Protein AF-A0A529LWH7-F1 (afdb_monomer)

Mean predicted aligned error: 3.3 Å

Nearest PDB structures (foldseek):
  4ai4-assembly1_A  TM=9.314E-01  e=4.228E-04  Staphylococcus aureus subsp. aureus MSSA476
  4ai5-assembly3_C  TM=9.304E-01  e=6.577E-04  Staphylococcus aureus subsp. aureus MSSA476
  4aia-assembly4_D  TM=9.289E-01  e=6.224E-04  Staphylococcus aureus
  2ofk-assembly1_A  TM=8.724E-01  e=2.923E-03  Salmonella enterica subsp. enterica serovar Typhi
  1p7m-assembly1_A  TM=7.126E-01  e=1.560E-01  Escherichia coli

Sequence (96 aa):
LSTMAERIFAAGFVWRVIEQKWPGFEEAFLGFEPKRLLFQPDDFWHELASDSRIVRNPQKIRSVRDNAAFVDRVSKEHGSFGKFIAAWPTDDQIGL

Foldseek 3Di:
DLVVLLVLQPVVHDSVVSVVLSVLVCVLCVNLQLVVNQPDDVVSLVVCLVDPSGDNDSVSSVVSNVVSVVQVVVCVVQVGSVSVVVPDDPPDPPVD

Radius of gyration: 14.2 Å; Cα contacts (8 Å, |Δi|>4): 77; chains: 1; bounding box: 29×36×31 Å

Solvent-accessible surface area (backbone atoms only — not comparable to full-atom values): 5598 Å² total; per-residue (Å²): 97,52,71,63,47,49,56,60,62,30,60,97,47,64,52,73,60,48,63,71,33,38,67,41,38,34,61,75,46,66,65,41,37,35,71,65,54,72,68,51,58,73,65,60,64,56,49,49,56,70,37,81,56,47,82,64,41,66,69,62,55,49,49,47,56,54,49,26,53,49,46,50,51,48,15,68,76,56,77,29,48,67,55,48,61,71,68,49,60,92,88,49,78,83,85,107

Structure (mmCIF, N/CA/C/O backbone):
data_AF-A0A529LWH7-F1
#
_entry.id   AF-A0A529LWH7-F1
#
loop_
_atom_site.group_PDB
_atom_site.id
_atom_site.type_symbol
_atom_site.label_atom_id
_atom_site.label_alt_id
_atom_site.label_comp_id
_atom_site.label_asym_id
_atom_site.label_entity_id
_atom_site.label_seq_id
_atom_site.pdbx_PDB_ins_code
_atom_site.Cartn_x
_atom_site.Cartn_y
_atom_site.Cartn_z
_atom_site.occupancy
_atom_site.B_iso_or_equiv
_atom_site.auth_seq_id
_atom_site.auth_comp_id
_atom_site.auth_asym_id
_atom_site.auth_atom_id
_atom_site.pdbx_PDB_model_num
ATOM 1 N N . LEU A 1 1 ? -0.813 -2.419 -6.076 1.00 93.12 1 LEU A N 1
ATOM 2 C CA . LEU A 1 1 ? -0.521 -2.078 -4.665 1.00 93.12 1 LEU A CA 1
ATOM 3 C C . LEU A 1 1 ? -1.644 -2.524 -3.734 1.00 93.12 1 LEU A C 1
ATOM 5 O O . LEU A 1 1 ? -1.334 -3.235 -2.790 1.00 93.12 1 LEU A O 1
ATOM 9 N N . SER A 1 2 ? -2.909 -2.185 -4.017 1.00 96.25 2 SER A N 1
ATOM 10 C CA . SER A 1 2 ? -4.074 -2.612 -3.218 1.00 96.25 2 SER A CA 1
ATOM 11 C C . SER A 1 2 ? -4.021 -4.086 -2.779 1.00 96.25 2 SER A C 1
ATOM 13 O O . SER A 1 2 ? -3.889 -4.364 -1.591 1.00 96.25 2 SER A O 1
ATOM 15 N N . THR A 1 3 ? -3.939 -5.036 -3.716 1.00 94.69 3 THR A N 1
ATOM 16 C CA . THR A 1 3 ? -3.872 -6.472 -3.383 1.00 94.69 3 THR A CA 1
ATOM 17 C C . THR A 1 3 ? -2.681 -6.850 -2.493 1.00 94.69 3 THR A C 1
ATOM 19 O O . THR A 1 3 ? -2.808 -7.724 -1.642 1.00 94.69 3 THR A O 1
ATOM 22 N N . MET A 1 4 ? -1.521 -6.194 -2.635 1.00 94.56 4 MET A N 1
ATOM 23 C CA . MET A 1 4 ? -0.369 -6.441 -1.749 1.00 94.56 4 MET A CA 1
ATOM 24 C C . MET A 1 4 ? -0.687 -5.999 -0.317 1.00 94.56 4 MET A C 1
ATOM 26 O O . MET A 1 4 ? -0.425 -6.733 0.635 1.00 94.56 4 MET A O 1
ATOM 30 N N . ALA A 1 5 ? -1.286 -4.814 -0.167 1.00 96.06 5 ALA A N 1
ATOM 31 C CA . ALA A 1 5 ? -1.715 -4.306 1.129 1.00 96.06 5 ALA A CA 1
ATOM 32 C C . ALA A 1 5 ? -2.791 -5.210 1.750 1.00 96.06 5 ALA A C 1
ATOM 34 O O . ALA A 1 5 ? -2.722 -5.498 2.942 1.00 96.06 5 ALA A O 1
ATOM 35 N N . GLU A 1 6 ? -3.731 -5.723 0.954 1.00 96.00 6 GLU A N 1
ATOM 36 C CA . GLU A 1 6 ? -4.799 -6.612 1.425 1.00 96.00 6 GLU A CA 1
ATOM 37 C C . GLU A 1 6 ? -4.243 -7.851 2.119 1.00 96.00 6 GLU A C 1
ATOM 39 O O . GLU A 1 6 ? -4.658 -8.176 3.232 1.00 96.00 6 GLU A O 1
ATOM 44 N N . ARG A 1 7 ? -3.232 -8.497 1.523 1.00 95.12 7 ARG A N 1
ATOM 45 C CA . ARG A 1 7 ? -2.578 -9.668 2.127 1.00 95.12 7 ARG A CA 1
ATOM 46 C C . ARG A 1 7 ? -1.893 -9.331 3.449 1.00 95.12 7 ARG A C 1
ATOM 48 O O . ARG A 1 7 ? -2.006 -10.098 4.404 1.00 95.12 7 ARG A O 1
ATOM 55 N N . ILE A 1 8 ? -1.258 -8.164 3.542 1.00 94.75 8 ILE A N 1
ATOM 56 C CA . ILE A 1 8 ? -0.635 -7.691 4.787 1.00 94.75 8 ILE A CA 1
ATOM 57 C C . ILE A 1 8 ? -1.696 -7.413 5.862 1.00 94.75 8 ILE A C 1
ATOM 59 O O . ILE A 1 8 ? -1.521 -7.769 7.032 1.00 94.75 8 ILE A O 1
ATOM 63 N N . PHE A 1 9 ? -2.825 -6.804 5.495 1.00 94.31 9 PHE A N 1
ATOM 64 C CA . PHE A 1 9 ? -3.905 -6.526 6.439 1.00 94.31 9 PHE A CA 1
ATOM 65 C C . PHE A 1 9 ? -4.658 -7.785 6.874 1.00 94.31 9 PHE A C 1
ATOM 67 O O . PHE A 1 9 ? -4.961 -7.890 8.065 1.00 94.31 9 PHE A O 1
ATOM 74 N N . ALA A 1 10 ? -4.845 -8.761 5.985 1.00 93.62 10 ALA A N 1
ATOM 75 C CA . ALA A 1 10 ? -5.442 -10.063 6.284 1.00 93.62 10 ALA A CA 1
ATOM 76 C C . ALA A 1 10 ? -4.574 -10.943 7.200 1.00 93.62 10 ALA A C 1
ATOM 78 O O . ALA A 1 10 ? -5.111 -11.748 7.961 1.00 93.62 10 ALA A O 1
ATOM 79 N N . ALA A 1 11 ? -3.247 -10.773 7.193 1.00 91.19 11 ALA A N 1
ATOM 80 C CA . ALA A 1 11 ? -2.358 -11.515 8.085 1.00 91.19 11 ALA A CA 1
ATOM 81 C C . ALA A 1 11 ? -2.706 -11.257 9.566 1.00 91.19 11 ALA A C 1
ATOM 83 O O . ALA A 1 11 ? -2.656 -10.120 10.049 1.00 91.19 11 ALA A O 1
ATOM 84 N N . GLY A 1 12 ? -3.080 -12.316 10.291 1.00 88.06 12 GLY A N 1
ATOM 85 C CA . GLY A 1 12 ? -3.495 -12.232 11.697 1.00 88.06 12 GLY A CA 1
ATOM 86 C C . GLY A 1 12 ? -4.878 -11.606 11.927 1.00 88.06 12 GLY A C 1
ATOM 87 O O . GLY A 1 12 ? -5.164 -11.192 13.047 1.00 88.06 12 GLY A O 1
ATOM 88 N N . PHE A 1 13 ? -5.725 -11.509 10.895 1.00 89.25 13 PHE A N 1
ATOM 89 C CA . PHE A 1 13 ? -7.106 -11.019 10.985 1.00 89.25 13 PHE A CA 1
ATOM 90 C C . PHE A 1 13 ? -8.096 -11.975 10.311 1.00 89.25 13 PHE A C 1
ATOM 92 O O . PHE A 1 13 ? -7.732 -12.813 9.488 1.00 89.25 13 PHE A O 1
ATOM 99 N N . VAL A 1 14 ? -9.382 -11.832 10.645 1.00 92.06 14 VAL A N 1
ATOM 100 C CA . VAL A 1 14 ? -10.462 -12.547 9.952 1.00 92.06 14 VAL A CA 1
ATOM 101 C C . VAL A 1 14 ? -10.617 -11.962 8.549 1.00 92.06 14 VAL A C 1
ATOM 103 O O . VAL A 1 14 ? -10.991 -10.799 8.405 1.00 92.06 14 VAL A O 1
ATOM 106 N N . TRP A 1 15 ? -10.363 -12.772 7.520 1.00 92.38 15 TRP A N 1
ATOM 107 C CA . TRP A 1 15 ? -10.319 -12.333 6.118 1.00 92.38 15 TRP A CA 1
ATOM 108 C C . TRP A 1 15 ? -11.601 -11.625 5.684 1.00 92.38 15 TRP A C 1
ATOM 110 O O . TRP A 1 15 ? -11.548 -10.505 5.187 1.00 92.38 15 TRP A O 1
ATOM 120 N N . ARG A 1 16 ? -12.758 -12.204 6.022 1.00 94.25 16 ARG A N 1
ATOM 121 C CA . ARG A 1 16 ? -14.076 -11.626 5.728 1.00 94.25 16 ARG A CA 1
ATOM 122 C C . ARG A 1 16 ? -14.250 -10.198 6.261 1.00 94.25 16 ARG A C 1
ATOM 124 O O . ARG A 1 16 ? -14.948 -9.398 5.651 1.00 94.25 16 ARG A O 1
ATOM 131 N N . VAL A 1 17 ? -13.636 -9.868 7.400 1.00 92.06 17 VAL A N 1
ATOM 132 C CA . VAL A 1 17 ? -13.712 -8.516 7.982 1.00 92.06 17 VAL A CA 1
ATOM 133 C C . VAL A 1 17 ? -12.867 -7.531 7.177 1.00 92.06 17 VAL A C 1
ATOM 135 O O . VAL A 1 17 ? -13.283 -6.390 6.986 1.00 92.06 17 VAL A O 1
ATOM 138 N N . ILE A 1 18 ? -11.698 -7.959 6.696 1.00 94.56 18 ILE A N 1
ATOM 139 C CA . ILE A 1 18 ? -10.839 -7.132 5.841 1.00 94.56 18 ILE A CA 1
ATOM 140 C C . ILE A 1 18 ? -11.516 -6.883 4.496 1.00 94.56 18 ILE A C 1
ATOM 142 O O . ILE A 1 18 ? -11.629 -5.728 4.103 1.00 94.56 18 ILE A O 1
ATOM 146 N N . GLU A 1 19 ? -12.054 -7.924 3.861 1.00 94.19 19 GLU A N 1
ATOM 147 C CA . GLU A 1 19 ? -12.789 -7.822 2.592 1.00 94.19 19 GLU A CA 1
ATOM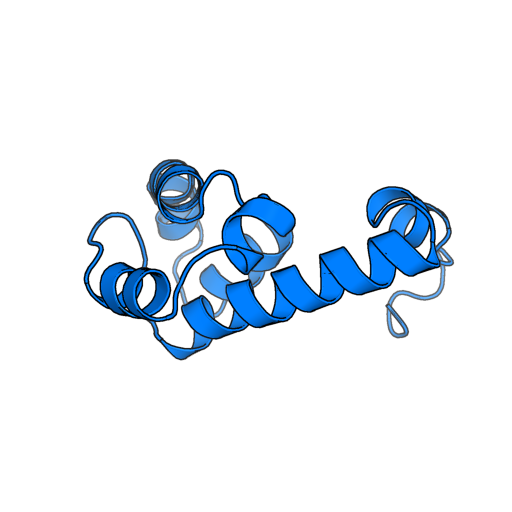 148 C C . GLU A 1 19 ? -13.974 -6.849 2.695 1.00 94.19 19 GLU A C 1
ATOM 150 O O . GLU A 1 19 ? -14.145 -5.972 1.853 1.00 94.19 19 GLU A O 1
ATOM 155 N N . GLN A 1 20 ? -14.765 -6.937 3.772 1.00 95.19 20 GLN A N 1
ATOM 156 C CA . GLN A 1 20 ? -15.897 -6.030 4.005 1.00 95.19 20 GLN A CA 1
ATOM 157 C C . GLN A 1 20 ? -15.472 -4.574 4.201 1.00 95.19 20 GLN A C 1
ATOM 159 O O . GLN A 1 20 ? -16.187 -3.662 3.790 1.00 95.19 20 GLN A O 1
ATOM 164 N N . LYS A 1 21 ? -14.324 -4.342 4.845 1.00 94.75 21 LYS A N 1
ATOM 165 C CA . LYS A 1 21 ? -13.784 -2.994 5.051 1.00 94.75 21 LYS A CA 1
ATOM 166 C C . LYS A 1 21 ? -13.000 -2.475 3.850 1.00 94.75 21 LYS A C 1
ATOM 168 O O . LYS A 1 21 ? -12.727 -1.279 3.807 1.00 94.75 21 LYS A O 1
ATOM 173 N N . TRP A 1 22 ? -12.643 -3.331 2.894 1.00 96.75 22 TRP A N 1
ATOM 174 C CA . TRP A 1 22 ? -11.721 -3.003 1.809 1.00 96.75 22 TRP A CA 1
ATOM 175 C C . TRP A 1 22 ? -12.104 -1.757 0.995 1.00 96.75 22 TRP A C 1
ATOM 177 O O . TRP A 1 22 ? -11.217 -0.947 0.736 1.00 96.75 22 TRP A O 1
ATOM 187 N N . PRO A 1 23 ? -13.390 -1.490 0.688 1.00 97.06 23 PRO A N 1
ATOM 188 C CA . PRO A 1 23 ? -13.775 -0.231 0.046 1.00 97.06 23 PRO A CA 1
ATOM 189 C C . PRO A 1 23 ? -13.349 1.012 0.846 1.00 97.06 23 PRO A C 1
ATOM 191 O O . PRO A 1 23 ? -12.868 1.987 0.279 1.00 97.06 23 PRO A O 1
ATOM 194 N N . GLY A 1 24 ? -13.431 0.955 2.179 1.00 97.44 24 GLY A N 1
ATOM 195 C CA . GLY A 1 24 ? -12.948 2.024 3.054 1.00 97.44 24 GLY A CA 1
ATOM 196 C C . GLY A 1 24 ? -11.422 2.152 3.067 1.00 97.44 24 GLY A C 1
ATOM 197 O O . GLY A 1 24 ? -10.908 3.259 3.206 1.00 97.44 24 GLY A O 1
ATOM 198 N N . PHE A 1 25 ? -10.691 1.047 2.880 1.00 97.25 25 PHE A N 1
ATOM 199 C CA . PHE A 1 25 ? -9.240 1.085 2.673 1.00 97.25 25 PHE A CA 1
ATOM 200 C C . PHE A 1 25 ? -8.883 1.747 1.345 1.00 97.25 25 PHE A C 1
ATOM 202 O O . PHE A 1 25 ? -8.015 2.614 1.331 1.00 97.25 25 P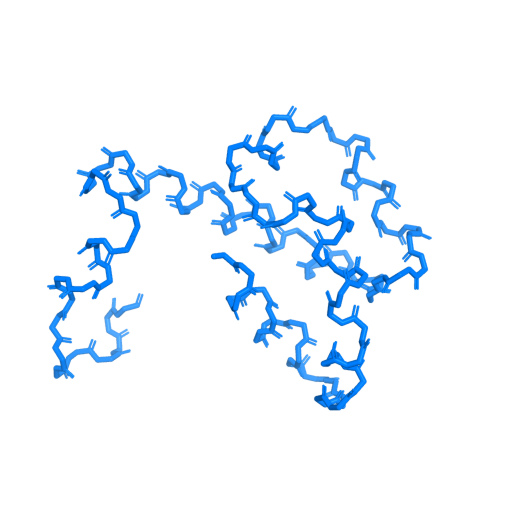HE A O 1
ATOM 209 N N . GLU A 1 26 ? -9.551 1.378 0.253 1.00 97.50 26 GLU A N 1
ATOM 210 C CA . GLU A 1 26 ? -9.350 2.007 -1.056 1.00 97.50 26 GLU A CA 1
ATOM 211 C C . GLU A 1 26 ? -9.530 3.524 -0.964 1.00 97.50 26 GLU A C 1
ATOM 213 O O . GLU A 1 26 ? -8.671 4.279 -1.408 1.00 97.50 26 GLU A O 1
ATOM 218 N N . GLU A 1 27 ? -10.588 3.997 -0.306 1.00 97.19 27 GLU A N 1
ATOM 219 C CA . GLU A 1 27 ? -10.796 5.432 -0.103 1.00 97.19 27 GLU A CA 1
ATOM 220 C C . GLU A 1 27 ? -9.710 6.077 0.768 1.00 97.19 27 GLU A C 1
ATOM 222 O O . GLU A 1 27 ? -9.147 7.108 0.391 1.00 97.19 27 GLU A O 1
ATOM 227 N N . ALA A 1 28 ? -9.400 5.482 1.925 1.00 96.94 28 ALA A N 1
ATOM 228 C CA . ALA A 1 28 ? -8.423 6.022 2.871 1.00 96.94 28 ALA A CA 1
ATOM 229 C C . ALA A 1 28 ? -7.009 6.091 2.270 1.00 96.94 28 ALA A C 1
ATOM 231 O O . ALA A 1 28 ? -6.286 7.061 2.487 1.00 96.94 28 ALA A O 1
ATOM 232 N N . PHE A 1 29 ? -6.633 5.104 1.455 1.00 97.38 29 PHE A N 1
ATOM 233 C CA . PHE A 1 29 ? -5.336 5.028 0.783 1.00 97.38 29 PHE A CA 1
ATOM 234 C C . PHE A 1 29 ? -5.355 5.584 -0.651 1.00 97.38 29 PHE A C 1
ATOM 236 O O . PHE A 1 29 ? -4.468 5.268 -1.446 1.00 97.38 29 PHE A O 1
ATOM 243 N N . LEU A 1 30 ? -6.328 6.436 -0.996 1.00 97.31 30 LEU A N 1
ATOM 244 C CA . LEU A 1 30 ? -6.379 7.161 -2.275 1.00 97.31 30 LEU A CA 1
ATOM 245 C C . LEU A 1 30 ? -6.365 6.243 -3.519 1.00 97.31 30 LEU A C 1
ATOM 247 O O . LEU A 1 30 ? -5.746 6.571 -4.536 1.00 97.31 30 LEU A O 1
ATOM 251 N N . GLY A 1 31 ? -7.036 5.097 -3.434 1.00 97.25 31 GLY A N 1
ATOM 252 C CA . GLY A 1 31 ? -7.077 4.039 -4.449 1.00 97.25 31 GLY A CA 1
ATOM 253 C C . GLY A 1 31 ? -5.793 3.212 -4.529 1.00 97.25 31 GLY A C 1
ATOM 254 O O . GLY A 1 31 ? -5.515 2.595 -5.553 1.00 97.25 31 GLY A O 1
ATOM 255 N N . PHE A 1 32 ? -4.943 3.279 -3.498 1.00 97.56 32 PHE A N 1
ATOM 256 C CA . PHE A 1 32 ? -3.600 2.697 -3.489 1.00 97.56 32 PHE A CA 1
ATOM 257 C C . PHE A 1 32 ? -2.739 3.112 -4.692 1.00 97.56 32 PHE A C 1
ATOM 259 O O . PHE A 1 32 ? -1.893 2.346 -5.160 1.00 97.56 32 PHE A O 1
ATOM 266 N N . GLU A 1 33 ? -2.925 4.337 -5.181 1.00 96.69 33 GLU A N 1
ATOM 267 C CA . GLU A 1 33 ? -2.104 4.910 -6.243 1.00 96.69 33 GLU A CA 1
ATOM 268 C C . GLU A 1 33 ? -0.729 5.313 -5.684 1.00 96.69 33 GLU A C 1
ATOM 270 O O . GLU A 1 33 ? -0.649 6.275 -4.908 1.00 96.69 33 GLU A O 1
ATOM 275 N N . PRO A 1 34 ? 0.378 4.636 -6.066 1.00 95.88 34 PRO A N 1
ATOM 276 C CA . PRO A 1 34 ? 1.675 4.818 -5.411 1.00 95.88 34 PRO A CA 1
ATOM 277 C C . PRO A 1 34 ? 2.152 6.269 -5.431 1.00 95.88 34 PRO A C 1
ATOM 279 O O . PRO A 1 34 ? 2.569 6.803 -4.410 1.00 95.88 34 PRO A O 1
ATOM 282 N N . LYS A 1 35 ? 2.011 6.951 -6.573 1.00 94.94 35 LYS A N 1
ATOM 283 C CA . LYS A 1 35 ? 2.422 8.355 -6.716 1.00 94.94 35 LYS A CA 1
ATOM 284 C C . LYS A 1 35 ? 1.598 9.296 -5.841 1.00 94.94 35 LYS A C 1
ATOM 286 O O . LYS A 1 35 ? 2.155 10.228 -5.273 1.00 94.94 35 LYS A O 1
ATOM 291 N N . ARG A 1 36 ? 0.287 9.055 -5.715 1.00 97.12 36 ARG A N 1
ATOM 292 C CA . ARG A 1 36 ? -0.598 9.877 -4.874 1.0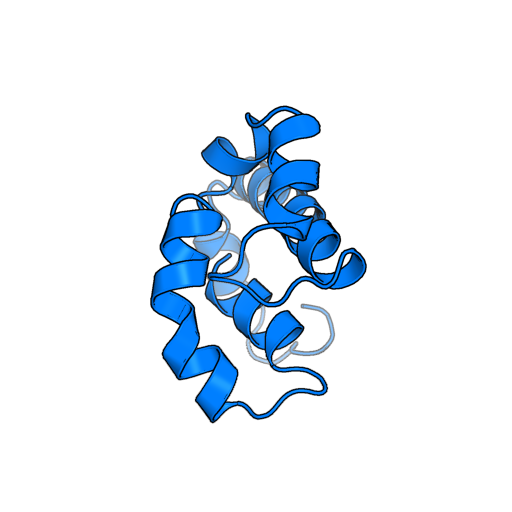0 97.12 36 ARG A CA 1
ATOM 293 C C . ARG A 1 36 ? -0.256 9.714 -3.400 1.00 97.12 36 ARG A C 1
ATOM 295 O O . ARG A 1 36 ? -0.201 10.716 -2.695 1.00 97.12 36 ARG A O 1
ATOM 302 N N . LEU A 1 37 ? 0.007 8.478 -2.973 1.00 97.12 37 LEU A N 1
ATOM 303 C CA . LEU A 1 37 ? 0.424 8.144 -1.611 1.00 97.12 37 LEU A CA 1
ATOM 304 C C . LEU A 1 37 ? 1.793 8.735 -1.261 1.00 97.12 37 LEU A C 1
ATOM 306 O O . LEU A 1 37 ? 1.950 9.322 -0.197 1.00 97.12 37 LEU A O 1
ATOM 310 N N . LEU A 1 38 ? 2.772 8.629 -2.162 1.00 96.44 38 LEU A N 1
ATOM 311 C CA . LEU A 1 38 ? 4.119 9.173 -1.947 1.00 96.44 38 LEU A CA 1
ATOM 312 C C . LEU A 1 38 ? 4.163 10.704 -1.918 1.00 96.44 38 LEU A C 1
ATOM 314 O O . LEU A 1 38 ? 5.111 11.269 -1.383 1.00 96.44 38 LEU A O 1
ATOM 318 N N . PHE A 1 39 ? 3.154 11.367 -2.483 1.00 97.19 39 PHE A N 1
ATOM 319 C CA . PHE A 1 39 ? 3.021 12.821 -2.427 1.00 97.19 39 PHE A CA 1
ATOM 320 C C . PHE A 1 39 ? 2.385 13.315 -1.118 1.00 97.19 39 PHE A C 1
ATOM 322 O O . PHE A 1 39 ? 2.378 14.517 -0.862 1.00 97.19 39 PHE A O 1
ATOM 329 N N . GLN A 1 40 ? 1.831 12.418 -0.295 1.00 97.38 40 GLN A N 1
ATOM 330 C CA . GLN A 1 40 ? 1.203 12.814 0.960 1.00 97.38 40 GLN A CA 1
ATOM 331 C C . GLN A 1 40 ? 2.244 13.175 2.032 1.00 97.38 40 GLN A C 1
ATOM 333 O O . GLN A 1 40 ? 3.265 12.486 2.147 1.00 97.38 40 GLN A O 1
ATOM 338 N N . PRO A 1 41 ? 1.982 14.215 2.846 1.00 96.56 41 PRO A N 1
ATOM 339 C CA . PRO A 1 41 ? 2.839 14.579 3.969 1.00 96.56 41 PRO A CA 1
ATOM 340 C C . PRO A 1 41 ? 2.776 13.529 5.086 1.00 96.56 41 PRO A C 1
ATOM 342 O O . PRO A 1 41 ? 1.900 12.665 5.105 1.00 96.56 41 PRO A O 1
ATOM 345 N N . ASP A 1 42 ? 3.681 13.621 6.061 1.00 93.38 42 ASP A N 1
ATOM 346 C CA . ASP A 1 42 ? 3.690 12.702 7.205 1.00 93.38 42 ASP A CA 1
ATOM 347 C C . ASP A 1 42 ? 2.388 12.757 8.023 1.00 93.38 42 ASP A C 1
ATOM 349 O O . ASP A 1 42 ? 1.956 11.722 8.532 1.00 93.38 42 ASP A O 1
ATOM 353 N N . ASP A 1 43 ? 1.722 13.912 8.098 1.00 95.44 43 ASP A N 1
ATOM 354 C CA . ASP A 1 43 ? 0.451 14.077 8.819 1.00 95.44 43 ASP A CA 1
ATOM 355 C C . ASP A 1 43 ? -0.657 13.174 8.268 1.00 95.44 43 ASP A C 1
ATOM 357 O O . ASP A 1 43 ? -1.360 12.535 9.044 1.00 95.44 43 ASP A O 1
ATOM 361 N N . PHE A 1 44 ? -0.743 13.002 6.944 1.00 96.06 44 PHE A N 1
ATOM 362 C CA . PHE A 1 44 ? -1.691 12.070 6.319 1.00 96.06 44 PHE A CA 1
ATOM 363 C C . PHE A 1 44 ? -1.526 10.645 6.868 1.00 96.06 44 PHE A C 1
ATOM 365 O O . PHE A 1 44 ? -2.497 9.964 7.193 1.00 96.06 44 PHE A O 1
ATOM 372 N N . TRP A 1 45 ? -0.281 10.188 7.028 1.00 94.81 45 TRP A N 1
ATOM 373 C CA . TRP A 1 45 ? 0.007 8.855 7.561 1.00 94.81 45 TRP A CA 1
ATOM 374 C C . TRP A 1 45 ? -0.322 8.737 9.052 1.00 94.81 45 TRP A C 1
ATOM 376 O O . TRP A 1 45 ? -0.752 7.671 9.499 1.00 94.81 45 TRP A O 1
ATOM 386 N N . HIS A 1 46 ? -0.150 9.818 9.817 1.00 93.00 46 HIS A N 1
ATOM 387 C CA . HIS A 1 46 ? -0.565 9.874 11.218 1.00 93.00 46 HIS A CA 1
ATOM 388 C C . HIS A 1 46 ? -2.093 9.869 11.357 1.00 93.00 46 HIS A C 1
ATOM 390 O O . HIS A 1 46 ? -2.627 9.159 12.210 1.00 93.00 46 HIS A O 1
ATOM 396 N N . GLU A 1 47 ? -2.809 10.590 10.495 1.00 94.38 47 GLU A N 1
ATOM 397 C CA . GLU A 1 47 ? -4.275 10.635 10.479 1.00 94.38 47 GLU A CA 1
ATOM 398 C C . GLU A 1 47 ? -4.891 9.264 10.176 1.00 94.38 47 GLU A C 1
ATOM 400 O O . GLU A 1 47 ? -5.869 8.873 10.820 1.00 94.38 47 GLU A O 1
ATOM 405 N N . LEU A 1 48 ? -4.271 8.467 9.298 1.00 95.19 48 LEU A N 1
ATOM 406 C CA . LEU A 1 48 ? -4.696 7.087 9.031 1.00 95.19 48 LEU A CA 1
ATOM 407 C C . LEU A 1 48 ? -4.678 6.200 10.285 1.00 95.19 48 LEU A C 1
ATOM 409 O O . LEU A 1 48 ? -5.497 5.289 10.408 1.00 95.19 48 LEU A O 1
ATOM 413 N N . ALA A 1 49 ? -3.799 6.468 11.256 1.00 90.50 49 ALA A N 1
ATOM 414 C CA . ALA A 1 49 ? -3.800 5.735 12.522 1.00 90.50 49 ALA A CA 1
ATOM 4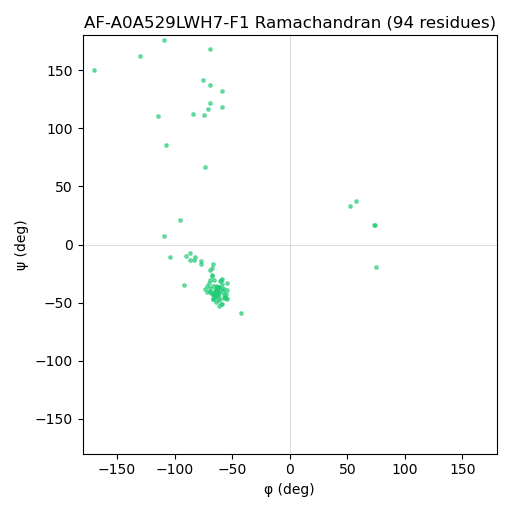15 C C . ALA A 1 49 ? -5.061 6.005 13.366 1.00 90.50 49 ALA A C 1
ATOM 417 O O . ALA A 1 49 ? -5.375 5.219 14.262 1.00 90.50 49 ALA A O 1
ATOM 418 N N . SER A 1 50 ? -5.801 7.074 13.065 1.00 91.56 50 SER A N 1
ATOM 419 C CA . SER A 1 50 ? -7.070 7.429 13.707 1.00 91.56 50 SER A CA 1
ATOM 420 C C . SER A 1 50 ? -8.299 7.124 12.841 1.00 91.56 50 SER A C 1
ATOM 422 O O . SER A 1 50 ? -9.414 7.136 13.362 1.00 91.56 50 SER A O 1
ATOM 424 N N . ASP A 1 51 ? -8.119 6.793 11.561 1.00 94.44 51 ASP A N 1
ATOM 425 C CA . ASP A 1 51 ? -9.213 6.530 10.626 1.00 94.44 51 ASP A CA 1
ATOM 426 C C . ASP A 1 51 ? -9.957 5.225 10.974 1.00 94.44 51 ASP A C 1
ATOM 428 O O . ASP A 1 51 ? -9.384 4.133 11.050 1.00 94.44 51 ASP A O 1
ATOM 432 N N . SER A 1 52 ? -11.266 5.336 11.209 1.00 92.88 52 SER A N 1
ATOM 433 C CA . SER A 1 52 ? -12.133 4.221 11.604 1.00 92.88 52 SER A CA 1
ATOM 434 C C . SER A 1 52 ? -12.519 3.299 10.442 1.00 92.88 52 SER A C 1
ATOM 436 O O . SER A 1 52 ? -12.946 2.159 10.681 1.00 92.88 52 SER A O 1
ATOM 438 N N . ARG A 1 53 ? -12.337 3.756 9.194 1.00 93.31 53 ARG A N 1
ATOM 439 C CA . ARG A 1 53 ? -12.587 2.968 7.979 1.00 93.31 53 ARG A CA 1
ATOM 440 C C . ARG A 1 53 ? -11.615 1.798 7.868 1.00 93.31 53 ARG A C 1
ATOM 442 O O . ARG A 1 53 ? -11.997 0.734 7.384 1.00 93.31 53 ARG A O 1
ATOM 449 N N . ILE A 1 54 ? -10.397 1.953 8.387 1.00 93.69 54 ILE A N 1
ATOM 450 C CA . ILE A 1 54 ? -9.328 0.958 8.267 1.00 93.69 54 ILE A CA 1
ATOM 451 C C . ILE A 1 54 ? -9.016 0.244 9.588 1.00 93.69 54 ILE A C 1
ATOM 453 O O . ILE A 1 54 ? -9.575 0.517 10.653 1.00 93.69 54 ILE A O 1
ATOM 457 N N . VAL A 1 55 ? -8.110 -0.732 9.521 1.00 91.56 55 VAL A N 1
ATOM 458 C CA . VAL A 1 55 ? -7.495 -1.335 10.707 1.00 91.56 55 VAL A CA 1
ATOM 459 C C . VAL A 1 55 ? -6.327 -0.453 11.141 1.00 91.56 55 VAL A C 1
ATOM 461 O O . VAL A 1 55 ? -5.308 -0.378 10.458 1.00 91.56 55 VAL A O 1
ATOM 464 N N . ARG A 1 56 ? -6.475 0.182 12.307 1.00 92.44 56 ARG A N 1
ATOM 465 C CA . ARG A 1 56 ? -5.518 1.122 12.914 1.00 92.44 56 ARG A CA 1
ATOM 466 C C . ARG A 1 56 ? -4.282 0.407 13.477 1.00 92.44 56 ARG A C 1
ATOM 468 O O . ARG A 1 56 ? -4.087 0.327 14.686 1.00 92.44 56 ARG A O 1
ATOM 475 N N . ASN A 1 57 ? -3.473 -0.176 12.595 1.00 92.94 57 ASN A N 1
ATOM 476 C CA . ASN A 1 57 ? -2.205 -0.820 12.931 1.00 92.94 57 ASN A CA 1
ATOM 477 C C . ASN A 1 57 ? -1.042 -0.034 12.290 1.00 92.94 57 ASN A C 1
ATOM 479 O O . ASN A 1 57 ? -0.884 -0.095 11.067 1.00 92.94 57 ASN A O 1
ATOM 483 N N . PRO A 1 58 ? -0.202 0.659 13.084 1.00 91.88 58 PRO A N 1
ATOM 484 C CA . PRO A 1 58 ? 0.871 1.508 12.561 1.00 91.88 58 PRO A CA 1
ATOM 485 C C . PRO A 1 58 ? 1.894 0.773 11.688 1.00 91.88 58 PRO A C 1
ATOM 487 O O . PRO A 1 58 ? 2.340 1.312 10.679 1.00 91.88 58 PRO A O 1
ATOM 490 N N . GLN A 1 59 ? 2.249 -0.469 12.034 1.00 93.62 59 GLN A N 1
ATOM 491 C CA . GLN A 1 59 ? 3.206 -1.259 11.251 1.00 93.62 59 GLN A CA 1
ATOM 492 C C . GLN A 1 59 ? 2.638 -1.609 9.873 1.00 93.62 59 GLN A C 1
ATOM 494 O O . GLN A 1 59 ? 3.330 -1.480 8.864 1.00 93.62 59 GLN A O 1
ATOM 499 N N . LYS A 1 60 ? 1.357 -1.992 9.812 1.00 94.38 60 LYS A N 1
ATOM 500 C CA . LYS A 1 60 ? 0.686 -2.298 8.543 1.00 94.38 60 LYS A CA 1
ATOM 501 C C . LYS A 1 60 ? 0.482 -1.044 7.692 1.00 94.38 60 LYS A C 1
ATOM 503 O O . LYS A 1 60 ? 0.734 -1.092 6.494 1.00 94.38 60 LYS A O 1
ATOM 508 N N . ILE A 1 61 ? 0.121 0.092 8.291 1.00 95.81 61 ILE A N 1
ATOM 509 C CA . ILE A 1 61 ? 0.028 1.381 7.579 1.00 95.81 61 ILE A CA 1
ATOM 510 C C . ILE A 1 61 ? 1.392 1.764 6.987 1.00 95.81 61 ILE A C 1
ATOM 512 O O . ILE A 1 61 ? 1.482 2.070 5.798 1.00 95.81 61 ILE A O 1
ATOM 516 N N . ARG A 1 62 ? 2.468 1.665 7.777 1.00 95.12 62 ARG A N 1
ATOM 517 C CA . ARG A 1 62 ? 3.835 1.924 7.306 1.00 95.12 62 ARG A CA 1
ATOM 518 C C . ARG A 1 62 ? 4.222 1.023 6.133 1.00 95.12 62 ARG A C 1
ATOM 520 O O . ARG A 1 62 ? 4.782 1.516 5.160 1.00 95.12 62 ARG A O 1
ATOM 527 N N . SER A 1 63 ? 3.849 -0.257 6.171 1.00 96.44 63 SER A N 1
ATOM 528 C CA . SER A 1 63 ? 4.123 -1.174 5.059 1.00 96.44 63 SER A CA 1
ATOM 529 C C . SER A 1 63 ? 3.481 -0.730 3.738 1.00 96.44 63 SER A C 1
ATOM 531 O O . SER A 1 63 ? 4.055 -0.960 2.679 1.00 96.44 63 SER A O 1
ATOM 533 N N . VAL A 1 64 ? 2.330 -0.040 3.767 1.00 96.94 64 VAL A N 1
ATOM 534 C CA . VAL A 1 64 ? 1.721 0.523 2.549 1.00 96.94 64 VAL A CA 1
ATOM 535 C C . VAL A 1 64 ? 2.597 1.631 1.968 1.00 96.94 64 VAL A C 1
ATOM 537 O O . VAL A 1 64 ? 2.795 1.661 0.755 1.00 96.94 64 VAL A O 1
ATOM 540 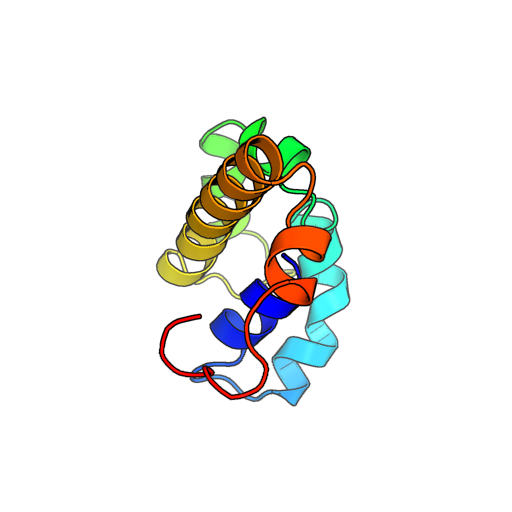N N . ARG A 1 65 ? 3.158 2.507 2.812 1.00 96.31 65 ARG A N 1
ATOM 541 C CA . ARG A 1 65 ? 4.094 3.563 2.388 1.00 96.31 65 ARG A CA 1
ATOM 542 C C . ARG A 1 65 ? 5.358 2.969 1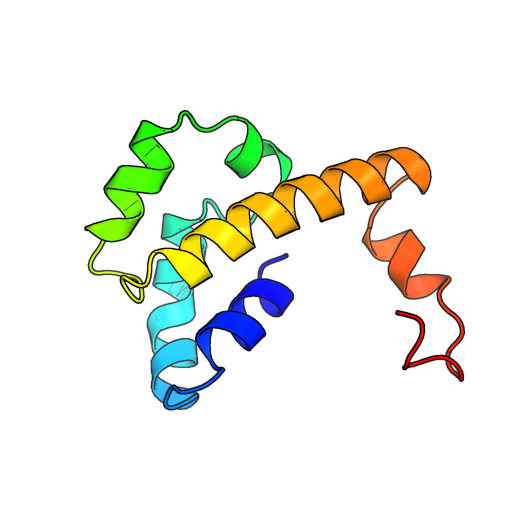.771 1.00 96.31 65 ARG A C 1
ATOM 544 O O . ARG A 1 65 ? 5.753 3.376 0.680 1.00 96.31 65 ARG A O 1
ATOM 551 N N . ASP A 1 66 ? 5.945 1.978 2.437 1.00 97.00 66 ASP A N 1
ATOM 552 C CA . ASP A 1 66 ? 7.164 1.311 1.970 1.00 97.00 66 ASP A CA 1
ATOM 553 C C . 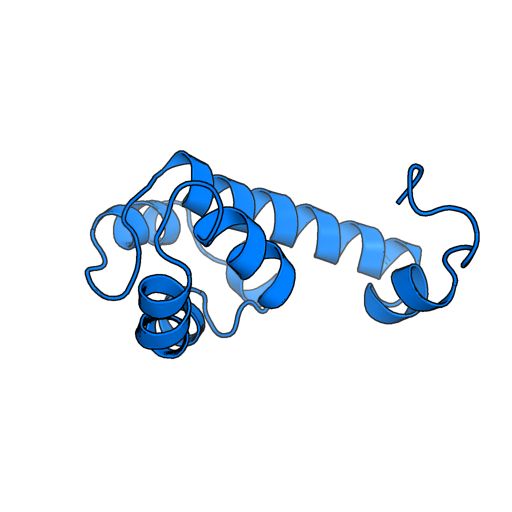ASP A 1 66 ? 6.910 0.571 0.642 1.00 97.00 66 ASP A C 1
ATOM 555 O O . ASP A 1 66 ? 7.678 0.704 -0.313 1.00 97.00 66 ASP A O 1
ATOM 559 N N . ASN A 1 67 ? 5.770 -0.118 0.522 1.00 96.88 67 ASN A N 1
ATOM 560 C CA . ASN A 1 67 ? 5.357 -0.775 -0.718 1.00 96.88 67 ASN A CA 1
ATOM 561 C C . ASN A 1 67 ? 5.046 0.223 -1.840 1.00 96.88 67 ASN A C 1
ATOM 563 O O . ASN A 1 67 ? 5.346 -0.058 -2.997 1.00 96.88 67 ASN A O 1
ATOM 567 N N . ALA A 1 68 ? 4.470 1.389 -1.538 1.00 97.44 68 ALA A N 1
ATOM 568 C CA . ALA A 1 68 ? 4.258 2.435 -2.536 1.00 97.44 68 ALA A CA 1
ATOM 569 C C . ALA A 1 68 ? 5.597 2.933 -3.104 1.00 97.44 68 ALA A C 1
ATOM 571 O O . ALA A 1 68 ? 5.740 3.035 -4.324 1.00 97.44 68 ALA A O 1
ATOM 572 N N . ALA A 1 69 ? 6.592 3.170 -2.241 1.00 97.00 69 ALA A N 1
ATOM 573 C CA . ALA A 1 69 ? 7.941 3.559 -2.655 1.00 97.00 69 ALA A CA 1
ATOM 574 C C . ALA A 1 69 ? 8.612 2.469 -3.502 1.00 97.00 69 ALA A C 1
ATOM 576 O O . ALA A 1 69 ? 9.199 2.762 -4.546 1.00 97.00 69 ALA A O 1
ATOM 577 N N . PHE A 1 70 ? 8.484 1.207 -3.088 1.00 96.12 70 PHE A N 1
ATOM 578 C CA . PHE A 1 70 ? 8.979 0.057 -3.838 1.00 96.12 70 PHE A CA 1
ATOM 579 C C . PHE A 1 70 ? 8.349 -0.036 -5.234 1.00 96.12 70 PHE A C 1
ATOM 581 O O . PHE A 1 70 ? 9.069 -0.089 -6.231 1.00 96.12 70 PHE A O 1
ATOM 588 N N . VAL A 1 71 ? 7.017 0.015 -5.320 1.00 96.12 71 VAL A N 1
ATOM 589 C CA . VAL A 1 71 ? 6.278 -0.071 -6.587 1.00 96.12 71 VAL A CA 1
ATOM 590 C C . VAL A 1 71 ? 6.638 1.086 -7.520 1.00 96.12 71 VAL A C 1
ATOM 592 O O . VAL A 1 71 ? 6.815 0.852 -8.716 1.00 96.12 71 VAL A O 1
ATOM 595 N N . ASP A 1 72 ? 6.767 2.318 -7.015 1.00 96.25 72 ASP A N 1
ATOM 596 C CA . ASP A 1 72 ? 7.163 3.474 -7.833 1.00 96.25 72 ASP A CA 1
ATOM 597 C C . ASP A 1 72 ? 8.594 3.329 -8.369 1.00 96.25 72 ASP A C 1
ATOM 599 O O . ASP A 1 72 ? 8.828 3.534 -9.563 1.00 96.25 72 ASP A O 1
ATOM 603 N N . ARG A 1 73 ? 9.540 2.901 -7.524 1.00 96.31 73 ARG A N 1
ATOM 604 C CA . ARG A 1 73 ? 10.933 2.672 -7.926 1.00 96.31 73 ARG A CA 1
ATOM 605 C C . ARG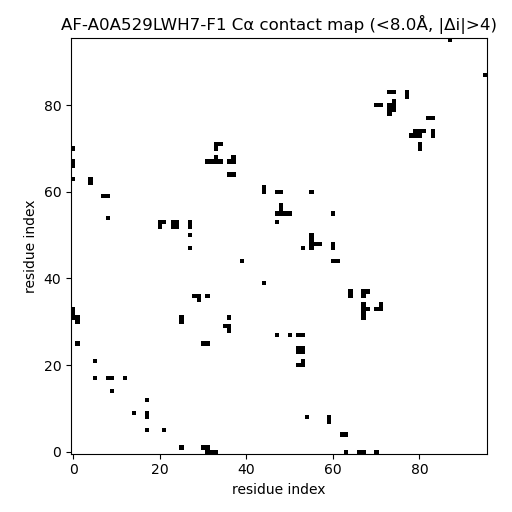 A 1 73 ? 11.048 1.588 -9.001 1.00 96.31 73 ARG A C 1
ATOM 607 O O . ARG A 1 73 ? 11.581 1.856 -10.073 1.00 96.31 73 ARG A O 1
ATOM 614 N N . VAL A 1 74 ? 10.474 0.409 -8.764 1.00 95.25 74 VAL A N 1
ATOM 615 C CA . VAL A 1 74 ? 10.487 -0.701 -9.736 1.00 95.25 74 VAL A CA 1
ATOM 616 C C . VAL A 1 74 ? 9.752 -0.314 -11.024 1.00 95.25 74 VAL A C 1
ATOM 618 O O . VAL A 1 74 ? 10.191 -0.647 -12.123 1.00 95.25 74 VAL A O 1
ATOM 621 N N . SER A 1 75 ? 8.663 0.459 -10.926 1.00 94.94 75 SER A N 1
ATOM 622 C CA . SER A 1 75 ? 7.969 0.979 -12.112 1.00 94.94 75 SER A CA 1
ATOM 623 C C . SER A 1 75 ? 8.845 1.902 -12.954 1.00 94.94 75 SER A C 1
ATOM 625 O O . SER A 1 75 ? 8.735 1.868 -14.176 1.00 94.94 75 SER A O 1
ATOM 627 N N . LYS A 1 76 ? 9.699 2.725 -12.335 1.00 94.06 76 LYS A N 1
ATOM 628 C CA . LYS A 1 76 ? 10.645 3.592 -13.055 1.00 94.06 76 LYS A CA 1
ATOM 629 C C . LYS A 1 76 ? 11.743 2.786 -13.749 1.00 94.06 76 LYS A C 1
ATOM 631 O O . LYS A 1 76 ? 12.112 3.130 -14.865 1.00 94.06 76 LYS A O 1
ATOM 636 N N . GLU A 1 77 ? 12.218 1.713 -13.120 1.00 94.06 77 GLU A N 1
ATOM 637 C CA . GLU A 1 77 ? 13.263 0.832 -13.662 1.00 94.06 77 GLU A CA 1
ATOM 638 C C . GLU A 1 77 ? 12.752 -0.028 -14.839 1.00 94.06 77 GLU A C 1
ATOM 640 O O . GLU A 1 77 ? 13.434 -0.162 -15.852 1.00 94.06 77 GLU A O 1
ATOM 645 N N . HIS A 1 78 ? 11.525 -0.555 -14.751 1.00 92.12 78 HIS A N 1
ATOM 646 C CA . HIS A 1 78 ? 10.962 -1.507 -15.727 1.00 92.12 78 HIS A CA 1
ATOM 647 C C . HIS A 1 78 ? 9.843 -0.920 -16.611 1.00 92.12 78 HIS A C 1
ATOM 649 O O . HIS A 1 78 ? 9.146 -1.637 -17.336 1.00 92.12 78 HIS A O 1
ATOM 655 N N . GLY A 1 79 ? 9.602 0.390 -16.528 1.00 91.31 79 GLY A N 1
ATOM 656 C CA . GLY A 1 79 ? 8.538 1.109 -17.239 1.00 91.31 79 GLY A CA 1
ATOM 657 C C . GLY A 1 79 ? 7.120 0.902 -16.682 1.00 91.31 79 GLY A C 1
ATOM 658 O O . GLY A 1 79 ? 6.237 1.708 -16.966 1.00 91.31 79 GLY A O 1
ATOM 659 N N . SER A 1 80 ? 6.874 -0.155 -15.901 1.00 93.38 80 SER A N 1
ATOM 660 C CA . SER A 1 80 ? 5.694 -0.315 -15.036 1.00 93.38 80 SER A CA 1
ATOM 661 C C . SER A 1 80 ? 5.871 -1.516 -14.104 1.00 93.38 80 SER A C 1
ATOM 663 O O . SER A 1 80 ? 6.459 -2.519 -14.512 1.00 93.38 80 SER A O 1
ATOM 665 N N . PHE A 1 81 ? 5.275 -1.476 -12.911 1.00 93.25 81 PHE A N 1
ATOM 666 C CA . PHE A 1 81 ? 5.275 -2.627 -12.001 1.00 93.25 81 PHE A CA 1
ATOM 667 C C . PHE A 1 81 ? 4.579 -3.863 -12.592 1.00 93.25 81 PHE A C 1
ATOM 66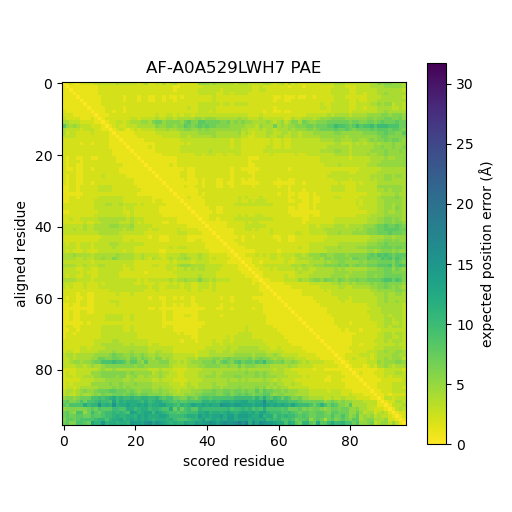9 O O . PHE A 1 81 ? 5.041 -4.982 -12.411 1.00 93.25 81 PHE A O 1
ATOM 676 N N . GLY A 1 82 ? 3.496 -3.673 -13.355 1.00 92.31 82 GLY A N 1
ATOM 677 C CA . GLY A 1 82 ? 2.794 -4.782 -14.010 1.00 92.31 82 GLY A CA 1
ATOM 678 C C . GLY A 1 82 ? 3.671 -5.524 -15.022 1.00 92.31 82 GLY A C 1
ATOM 679 O O . GLY A 1 82 ? 3.672 -6.749 -15.040 1.00 92.31 82 GLY A O 1
ATOM 680 N N . LYS A 1 83 ? 4.474 -4.795 -15.814 1.00 93.00 83 LYS A N 1
ATOM 681 C CA . LYS A 1 83 ? 5.460 -5.404 -16.725 1.00 93.00 83 LYS A CA 1
ATOM 682 C C . LYS A 1 83 ? 6.546 -6.166 -15.976 1.00 93.00 83 LYS A C 1
ATOM 684 O O . LYS A 1 83 ? 6.938 -7.226 -16.439 1.00 93.00 83 LYS A O 1
ATOM 689 N N . PHE A 1 84 ? 7.007 -5.640 -14.842 1.00 93.69 84 PHE A N 1
ATOM 690 C CA . PHE A 1 84 ? 7.970 -6.333 -13.990 1.00 93.69 84 PHE A CA 1
ATOM 691 C C . PHE A 1 84 ? 7.426 -7.693 -13.522 1.00 93.69 84 PHE A C 1
ATOM 693 O O . PHE A 1 84 ? 8.063 -8.708 -13.772 1.00 93.69 84 PHE A O 1
ATOM 700 N N . ILE A 1 85 ? 6.213 -7.730 -12.957 1.00 91.88 85 ILE A N 1
ATOM 701 C CA . ILE A 1 85 ? 5.582 -8.988 -12.522 1.00 91.88 85 ILE A CA 1
ATOM 702 C C . ILE A 1 85 ? 5.327 -9.931 -13.705 1.00 91.88 85 ILE A C 1
ATOM 704 O O . ILE A 1 85 ? 5.573 -11.125 -13.603 1.00 91.88 85 ILE A O 1
ATOM 708 N N . ALA A 1 86 ? 4.859 -9.412 -14.843 1.00 91.75 86 ALA A N 1
ATOM 709 C CA . ALA A 1 86 ? 4.573 -10.229 -16.024 1.00 91.75 86 ALA A CA 1
ATOM 710 C C . ALA A 1 86 ? 5.832 -10.831 -16.674 1.00 91.75 86 ALA A C 1
ATOM 712 O O . ALA A 1 86 ? 5.735 -11.849 -17.353 1.00 91.75 86 ALA A O 1
ATOM 713 N N . ALA A 1 87 ? 6.991 -10.194 -16.497 1.00 92.38 87 ALA A N 1
ATOM 714 C CA . ALA A 1 87 ? 8.277 -10.693 -16.973 1.00 92.38 87 ALA A CA 1
ATOM 715 C C . ALA A 1 87 ? 8.960 -11.641 -15.973 1.00 92.38 87 ALA A C 1
ATOM 717 O O . ALA A 1 87 ? 10.000 -12.211 -16.304 1.00 92.38 87 ALA A O 1
ATOM 718 N N . TRP A 1 88 ? 8.410 -11.793 -14.765 1.00 92.44 88 TRP A N 1
ATOM 719 C CA . TRP A 1 88 ? 8.987 -12.645 -13.736 1.00 92.44 88 TRP A CA 1
ATOM 720 C C . TRP A 1 88 ? 8.873 -14.135 -14.118 1.00 92.44 88 TRP A C 1
ATOM 722 O O . TRP A 1 88 ? 7.816 -14.543 -14.615 1.00 92.44 88 TRP A O 1
ATOM 732 N N . PRO A 1 89 ? 9.916 -14.965 -13.906 1.00 92.94 89 PRO A N 1
ATOM 733 C CA . PRO A 1 89 ? 9.864 -16.384 -14.249 1.00 92.94 89 PRO A CA 1
ATOM 734 C C . PRO A 1 89 ? 8.734 -17.121 -13.522 1.00 92.94 89 PRO A C 1
ATOM 736 O O . PRO A 1 89 ? 8.569 -17.010 -12.310 1.00 92.94 89 PRO A O 1
ATOM 739 N N . THR A 1 90 ? 7.948 -17.912 -14.254 1.00 90.88 90 THR A N 1
ATOM 740 C CA . THR A 1 90 ? 6.795 -18.634 -13.685 1.00 90.88 90 THR A CA 1
ATOM 741 C C . THR A 1 90 ? 7.189 -19.757 -12.724 1.00 90.88 90 THR A C 1
ATOM 743 O O . THR A 1 90 ? 6.372 -20.196 -11.915 1.00 90.88 90 THR A O 1
ATOM 746 N N . ASP A 1 91 ? 8.419 -20.249 -12.848 1.00 92.94 91 ASP A N 1
ATOM 747 C CA . ASP A 1 91 ? 9.031 -21.286 -12.021 1.00 92.94 91 ASP A CA 1
ATOM 748 C C . ASP A 1 91 ? 9.782 -20.729 -10.801 1.00 92.94 91 ASP A C 1
ATOM 750 O O . ASP A 1 91 ? 10.111 -21.500 -9.899 1.00 92.94 91 ASP A O 1
ATOM 754 N N . ASP A 1 92 ? 9.984 -19.410 -10.716 1.00 90.31 92 ASP A N 1
ATOM 755 C CA . ASP A 1 92 ? 10.617 -18.758 -9.571 1.00 90.31 92 ASP A CA 1
ATOM 756 C C . ASP A 1 92 ? 9.606 -17.970 -8.731 1.00 90.31 92 ASP A C 1
ATOM 758 O O . ASP A 1 92 ? 9.422 -16.767 -8.885 1.00 90.31 92 ASP A O 1
ATOM 762 N N . GLN A 1 93 ? 8.947 -18.651 -7.798 1.00 83.81 93 GLN A N 1
ATOM 763 C CA . GLN A 1 93 ? 8.056 -17.992 -6.835 1.00 83.81 93 GLN A CA 1
ATOM 764 C C . GLN A 1 93 ? 8.793 -17.480 -5.590 1.00 83.81 93 GLN A C 1
ATOM 766 O O . GLN A 1 93 ? 8.205 -16.740 -4.809 1.00 83.81 93 GLN A O 1
ATOM 771 N N . ILE A 1 94 ? 10.041 -17.909 -5.369 1.00 83.69 94 ILE A N 1
ATOM 772 C CA . ILE A 1 94 ? 10.797 -17.622 -4.140 1.00 83.69 94 ILE A CA 1
ATOM 773 C C . ILE A 1 94 ? 11.633 -16.351 -4.289 1.00 83.69 94 ILE A C 1
ATOM 775 O O . ILE A 1 94 ? 11.814 -15.628 -3.313 1.00 83.69 94 ILE A O 1
ATOM 779 N N . GLY A 1 95 ? 12.160 -16.091 -5.487 1.00 79.44 95 GLY A N 1
ATOM 780 C CA . GLY A 1 95 ? 12.941 -14.897 -5.787 1.00 79.44 95 GLY A CA 1
ATOM 781 C C . GLY A 1 95 ? 12.106 -13.631 -5.985 1.00 79.44 95 GLY A C 1
ATOM 782 O O . GLY A 1 95 ? 12.693 -12.547 -6.002 1.00 79.44 95 GLY A O 1
ATOM 783 N N . LEU A 1 96 ? 10.784 -13.772 -6.163 1.00 76.62 96 LEU A N 1
ATOM 784 C CA . LEU A 1 96 ? 9.834 -12.665 -6.336 1.00 76.62 96 LEU A CA 1
ATOM 785 C C . LEU A 1 96 ? 9.619 -11.895 -5.028 1.00 76.62 96 LEU A C 1
ATOM 787 O O . LEU A 1 96 ? 9.649 -10.643 -5.080 1.00 76.62 96 LEU A O 1
#

Secondary structure (DSSP, 8-state):
-HHHHHHHHHTTS-HHHHHHHHHHHHHHTGGG-HHHHHTS-HHHHHHHTT-TTS---HHHHHHHHHHHHHHHHHHHHHS-HHHHHHTS-TT-SS--

pLDDT: mean 93.97, std 3.51, range [76.62, 97.56]